Protein AF-A0AAU6USK8-F1 (afdb_monomer_lite)

Foldseek 3Di:
DDPVVQPPPPPDPVVLCVRPLNVLLVVLLVCLVVVVDALVVSVVVSVVVVVVQVVCVVVVVDVDDSWDKDWDFAQDDDPDDDDDPPPCPPDPPRPTDTDTDIPSRDDPVSHDPPPPPDPPDPDDPVRVVVVCVDPQVVPVLSVVLVVCCVPVVDDPVCSVPPDPVVDDDPPPDDD

Sequence (175 aa):
MAWQEVIAVASSEKAKYWLPVYRFRKYLIERVQAKEIGRNSANLYMNHIRQFYERALKQRRIDKIPFEYKTKIIKKKRKDGDIDFLFAGHFTQERGITVTTTDLLIPKKYKQKTFNQNELAPYSREELELLYGSQELMKTASRLWVELAHQCGLRTDEVATFPASAV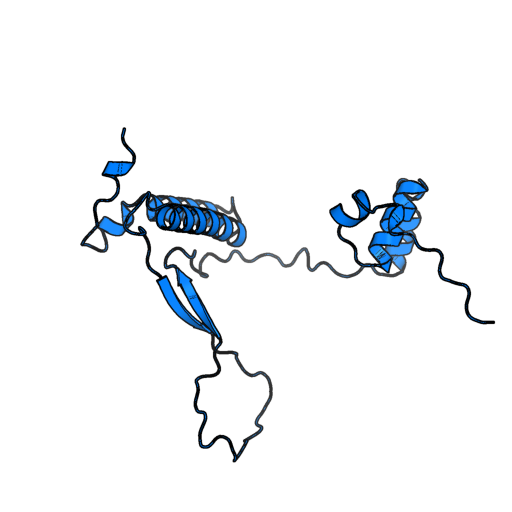KKPHAYLR

InterPro domains:
  IPR025269 Phage integrase SAM-like domain [PF13102] (23-73)

pLDDT: mean 74.66, std 16.52, range [37.06, 92.0]

Structure (mmCIF, N/CA/C/O backbone):
data_AF-A0AAU6USK8-F1
#
_entry.id   AF-A0AAU6USK8-F1
#
loop_
_atom_site.group_PDB
_atom_site.id
_atom_site.type_symbol
_atom_site.label_atom_id
_atom_site.label_alt_id
_atom_site.label_comp_id
_atom_site.label_asym_id
_atom_site.label_entity_id
_atom_site.label_seq_id
_atom_site.pdbx_PDB_ins_code
_atom_site.Cartn_x
_atom_site.Cartn_y
_atom_site.Cartn_z
_atom_site.occupancy
_atom_site.B_iso_or_equiv
_atom_site.auth_seq_id
_atom_site.auth_comp_id
_atom_site.auth_asym_id
_atom_site.auth_atom_id
_atom_site.pdbx_PDB_model_num
ATOM 1 N N . MET A 1 1 ? -2.601 -7.292 -33.395 1.00 37.06 1 MET A N 1
ATOM 2 C CA . MET A 1 1 ? -1.387 -6.784 -32.718 1.00 37.06 1 MET A CA 1
ATOM 3 C C . MET A 1 1 ? -1.012 -7.762 -31.613 1.00 37.06 1 MET A C 1
ATOM 5 O O . MET A 1 1 ? -1.619 -7.734 -30.548 1.00 37.06 1 MET A O 1
ATOM 9 N N . ALA A 1 2 ? -0.116 -8.705 -31.911 1.00 38.09 2 ALA A N 1
ATOM 10 C CA . ALA A 1 2 ? 0.288 -9.762 -30.989 1.00 38.09 2 ALA A CA 1
ATOM 11 C C . ALA A 1 2 ? 1.264 -9.195 -29.946 1.00 38.09 2 ALA A C 1
ATOM 13 O O . ALA A 1 2 ? 2.329 -8.689 -30.279 1.00 38.09 2 ALA A O 1
ATOM 14 N N . TRP A 1 3 ? 0.912 -9.276 -28.663 1.00 44.12 3 TRP A N 1
ATOM 15 C CA . TRP A 1 3 ? 1.743 -8.796 -27.548 1.00 44.12 3 TRP A CA 1
ATOM 16 C C . TRP A 1 3 ? 3.094 -9.531 -27.427 1.00 44.12 3 TRP A C 1
ATOM 18 O O . TRP A 1 3 ? 3.978 -9.070 -26.707 1.00 44.12 3 TRP A O 1
ATOM 28 N N . GLN A 1 4 ? 3.260 -10.651 -28.138 1.00 43.88 4 GLN A N 1
ATOM 29 C CA . GLN A 1 4 ? 4.478 -11.463 -28.185 1.00 43.88 4 GLN A CA 1
ATOM 30 C C . GLN A 1 4 ? 5.654 -10.761 -28.887 1.00 43.88 4 GLN A C 1
ATOM 32 O O . GLN A 1 4 ? 6.801 -11.029 -28.545 1.00 43.88 4 GLN A O 1
ATOM 37 N N . GLU A 1 5 ? 5.402 -9.809 -29.791 1.00 38.78 5 GLU A N 1
ATOM 38 C CA . GLU A 1 5 ? 6.466 -9.131 -30.555 1.00 38.78 5 GLU A CA 1
ATOM 39 C C . GLU A 1 5 ? 7.192 -8.019 -29.772 1.00 38.78 5 GLU A C 1
ATOM 41 O O . GLU A 1 5 ? 8.201 -7.486 -30.226 1.00 38.78 5 GLU A O 1
ATOM 46 N N . VAL A 1 6 ? 6.727 -7.660 -28.569 1.00 43.69 6 VAL A N 1
ATOM 47 C CA . VAL A 1 6 ? 7.273 -6.512 -27.812 1.00 43.69 6 VAL A CA 1
ATOM 48 C C . VAL A 1 6 ? 8.483 -6.886 -26.939 1.00 43.69 6 VAL A C 1
ATOM 50 O O . VAL A 1 6 ? 9.089 -6.020 -26.308 1.00 43.69 6 VAL A O 1
ATOM 53 N N . ILE A 1 7 ? 8.908 -8.153 -26.926 1.00 43.72 7 ILE A N 1
ATOM 54 C CA . ILE A 1 7 ? 10.123 -8.581 -26.212 1.00 43.72 7 ILE A CA 1
ATOM 55 C C . ILE A 1 7 ? 11.331 -8.525 -27.158 1.00 43.72 7 ILE A C 1
ATOM 57 O O . ILE A 1 7 ? 12.080 -9.485 -27.314 1.00 43.72 7 ILE A O 1
ATOM 61 N N . ALA A 1 8 ? 11.557 -7.371 -27.787 1.00 41.91 8 ALA A N 1
ATOM 62 C CA . ALA A 1 8 ? 12.879 -7.074 -28.318 1.00 41.91 8 ALA A CA 1
ATOM 63 C C . ALA A 1 8 ? 13.809 -6.863 -27.116 1.00 41.91 8 ALA A C 1
ATOM 65 O O . ALA A 1 8 ? 13.680 -5.888 -26.368 1.00 41.91 8 ALA A O 1
ATOM 66 N N . VAL A 1 9 ? 14.721 -7.811 -26.892 1.00 49.59 9 VAL A N 1
ATOM 67 C CA . VAL A 1 9 ? 15.799 -7.685 -25.909 1.00 49.59 9 VAL A CA 1
ATOM 68 C C . VAL A 1 9 ? 16.663 -6.499 -26.331 1.00 49.59 9 VAL A C 1
ATOM 70 O O . VAL A 1 9 ? 17.537 -6.601 -27.185 1.00 49.59 9 VAL A O 1
ATOM 73 N N . ALA A 1 10 ? 16.371 -5.342 -25.754 1.00 45.75 10 ALA A N 1
ATOM 74 C CA . ALA A 1 10 ? 17.131 -4.123 -25.933 1.00 45.75 10 ALA A CA 1
ATOM 75 C C . ALA A 1 10 ? 18.580 -4.341 -25.464 1.00 45.75 10 ALA A C 1
ATOM 77 O O . ALA A 1 10 ? 18.837 -4.347 -24.262 1.00 45.75 10 ALA A O 1
ATOM 78 N N . SER A 1 11 ? 19.531 -4.509 -26.392 1.00 52.06 11 SER A N 1
ATOM 79 C CA . SER A 1 11 ? 20.959 -4.660 -26.051 1.00 52.06 11 SER A CA 1
ATOM 80 C C . SER A 1 11 ? 21.617 -3.347 -25.596 1.00 52.06 11 SER A C 1
ATOM 82 O O . SER A 1 11 ? 22.728 -3.360 -25.076 1.00 52.06 11 SER A O 1
ATOM 84 N N . SER A 1 12 ? 20.925 -2.208 -25.743 1.00 61.81 12 SER A N 1
ATOM 85 C CA . SER A 1 12 ? 21.402 -0.871 -25.376 1.00 61.81 12 SER A CA 1
ATOM 86 C C . SER A 1 12 ? 20.519 -0.225 -24.303 1.00 61.81 12 SER A C 1
ATOM 88 O O . SER A 1 12 ? 19.290 -0.319 -24.347 1.00 61.81 12 SER A O 1
ATOM 90 N N . GLU A 1 13 ? 21.131 0.517 -23.376 1.00 62.28 13 GLU A N 1
ATOM 91 C CA . GLU A 1 13 ? 20.445 1.246 -22.299 1.00 62.28 13 GLU A CA 1
ATOM 92 C C . GLU A 1 13 ? 19.391 2.235 -22.832 1.00 62.28 13 GLU A C 1
ATOM 94 O O . GLU A 1 13 ? 18.361 2.454 -22.198 1.00 62.28 13 GLU A O 1
ATOM 99 N N . LYS A 1 14 ? 19.576 2.755 -24.056 1.00 64.19 14 LYS A N 1
ATOM 100 C CA . LYS A 1 14 ? 18.580 3.584 -24.759 1.00 64.19 14 LYS A CA 1
ATOM 101 C C . LYS A 1 14 ? 17.361 2.782 -25.221 1.00 64.19 14 LYS A C 1
ATOM 103 O O . LYS A 1 14 ? 16.241 3.280 -25.142 1.00 64.19 14 LYS A O 1
ATOM 108 N N . ALA A 1 15 ? 17.557 1.542 -25.664 1.00 67.62 15 ALA A N 1
ATOM 109 C CA . ALA A 1 15 ? 16.480 0.665 -26.116 1.00 67.62 15 ALA A CA 1
ATOM 110 C C . ALA A 1 15 ? 15.620 0.160 -24.936 1.00 67.62 15 ALA A C 1
ATOM 112 O O . ALA A 1 15 ? 14.417 -0.043 -25.088 1.00 67.62 15 ALA A O 1
ATOM 113 N N . LYS A 1 16 ? 16.185 0.086 -23.722 1.00 70.50 16 LYS A N 1
ATOM 114 C CA . LYS A 1 16 ? 15.453 -0.241 -22.484 1.00 70.50 16 LYS A CA 1
ATOM 115 C C . LYS A 1 16 ? 14.286 0.721 -22.217 1.00 70.50 16 LYS A C 1
ATOM 117 O O . LYS A 1 16 ? 13.225 0.294 -21.772 1.00 70.50 16 LYS A O 1
ATOM 122 N N . TYR A 1 17 ? 14.433 2.002 -22.567 1.00 70.00 17 TYR A N 1
ATOM 123 C CA . TYR A 1 17 ? 13.375 3.012 -22.418 1.00 70.00 17 TYR A CA 1
ATOM 124 C C . TYR A 1 17 ? 12.185 2.827 -23.372 1.00 70.00 17 TYR A C 1
ATOM 126 O O . TYR A 1 17 ? 11.129 3.419 -23.144 1.00 70.00 17 TYR A O 1
ATOM 134 N N . TRP A 1 18 ? 12.323 2.003 -24.415 1.00 76.62 18 TRP A N 1
ATOM 135 C CA . TRP A 1 18 ? 11.229 1.700 -25.341 1.00 76.62 18 TRP A CA 1
ATOM 136 C C . TRP A 1 18 ? 10.288 0.619 -24.816 1.00 76.62 18 TRP A C 1
ATOM 138 O O . TRP A 1 18 ? 9.137 0.565 -25.249 1.00 76.62 18 TRP A O 1
ATOM 148 N N . LEU A 1 19 ? 10.733 -0.187 -23.850 1.00 82.25 19 LEU A N 1
ATOM 149 C CA . LEU A 1 19 ? 9.910 -1.230 -23.254 1.00 82.25 19 LEU A CA 1
ATOM 150 C C . LEU A 1 19 ? 8.698 -0.615 -22.523 1.00 82.25 19 LEU A C 1
ATOM 152 O O . LEU A 1 19 ? 8.846 0.391 -21.811 1.00 82.25 19 LEU A O 1
ATOM 156 N N . PRO A 1 20 ? 7.507 -1.240 -22.614 1.00 85.25 20 PRO A N 1
ATOM 157 C CA . PRO A 1 20 ? 6.274 -0.712 -22.024 1.00 85.25 20 PRO A CA 1
ATOM 158 C C . PRO A 1 20 ? 6.392 -0.377 -20.534 1.00 85.25 20 PRO A C 1
ATOM 160 O O . PRO A 1 20 ? 5.844 0.619 -20.066 1.00 85.25 20 PRO A O 1
ATOM 163 N N . VAL A 1 21 ? 7.169 -1.171 -19.793 1.00 86.56 21 VAL A N 1
ATOM 164 C CA . VAL A 1 21 ? 7.371 -1.001 -18.349 1.00 86.56 21 VAL A CA 1
ATOM 165 C C . VAL A 1 21 ? 8.062 0.329 -18.015 1.00 86.56 21 VAL A C 1
ATOM 167 O O . VAL A 1 21 ? 7.651 1.022 -17.083 1.00 86.56 21 VAL A O 1
ATOM 170 N N . TYR A 1 22 ? 9.073 0.735 -18.790 1.00 86.19 22 TYR A N 1
ATOM 171 C CA . TYR A 1 22 ? 9.789 1.998 -18.557 1.00 86.19 22 TYR A CA 1
ATOM 172 C C . TYR A 1 22 ? 9.018 3.203 -19.084 1.0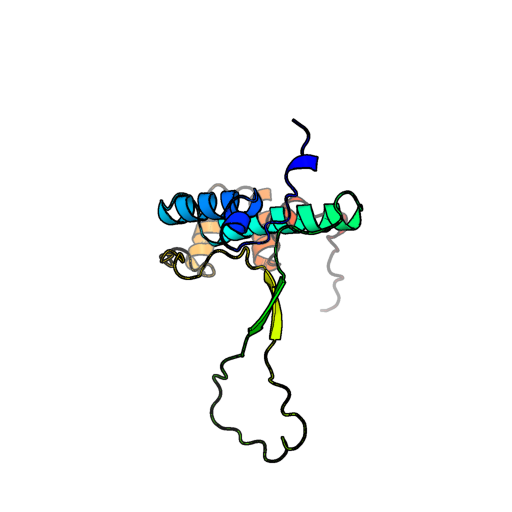0 86.19 22 TYR A C 1
ATOM 174 O O . TYR A 1 22 ? 9.080 4.271 -18.472 1.00 86.19 22 TYR A O 1
ATOM 182 N N . ARG A 1 23 ? 8.238 3.031 -20.158 1.00 88.44 23 ARG A N 1
ATOM 183 C CA . ARG A 1 23 ? 7.303 4.060 -20.636 1.00 88.44 23 ARG A CA 1
ATOM 184 C C . ARG A 1 23 ? 6.245 4.377 -19.588 1.00 88.44 23 ARG A C 1
ATOM 186 O O . ARG A 1 23 ? 6.052 5.540 -19.249 1.00 88.44 23 ARG A O 1
ATOM 193 N N . PHE A 1 24 ? 5.631 3.346 -19.013 1.00 88.31 24 PHE A N 1
ATOM 194 C CA . PHE A 1 24 ? 4.654 3.528 -17.946 1.00 88.31 24 PHE A CA 1
ATOM 195 C C . PHE A 1 24 ? 5.284 4.160 -16.699 1.00 88.31 24 PHE A C 1
ATOM 197 O O . PHE A 1 24 ? 4.717 5.078 -16.112 1.00 88.31 24 PHE A O 1
ATOM 204 N N . ARG A 1 25 ? 6.509 3.758 -16.339 1.00 88.44 25 ARG A N 1
ATOM 205 C CA . ARG A 1 25 ? 7.267 4.417 -15.268 1.00 88.44 25 ARG A CA 1
ATOM 206 C C . ARG A 1 25 ? 7.489 5.908 -15.544 1.00 88.44 25 ARG A C 1
ATOM 208 O O . ARG A 1 25 ? 7.351 6.706 -14.621 1.00 88.44 25 ARG A O 1
ATOM 215 N N . LYS A 1 26 ? 7.842 6.291 -16.777 1.00 89.12 26 LYS A N 1
ATOM 216 C CA . LYS A 1 26 ? 8.015 7.699 -17.173 1.00 89.12 26 LYS A CA 1
ATOM 217 C C . LYS A 1 26 ? 6.702 8.473 -17.024 1.00 89.12 26 LYS A C 1
ATOM 219 O O . LYS A 1 26 ? 6.697 9.503 -16.361 1.00 89.12 26 LYS A O 1
ATOM 224 N N . TYR A 1 27 ? 5.604 7.916 -17.530 1.00 90.12 27 TYR A N 1
ATOM 225 C CA . TYR A 1 27 ? 4.262 8.482 -17.382 1.00 90.12 27 TYR A CA 1
ATOM 226 C C . TYR A 1 27 ? 3.878 8.699 -15.908 1.00 90.12 27 TYR A C 1
ATOM 228 O O . TYR A 1 27 ? 3.405 9.767 -15.527 1.00 90.12 27 TYR A O 1
ATOM 236 N N . LEU A 1 28 ? 4.155 7.728 -15.031 1.00 88.81 28 LEU A N 1
ATOM 237 C CA . LEU A 1 28 ? 3.920 7.898 -13.596 1.00 88.81 28 LEU A CA 1
ATOM 238 C C . LEU A 1 28 ? 4.799 8.988 -12.973 1.00 88.81 28 LEU A C 1
ATOM 240 O O . LEU A 1 28 ? 4.338 9.702 -12.089 1.00 88.81 28 LEU A O 1
ATOM 244 N N . ILE A 1 29 ? 6.055 9.127 -13.406 1.00 87.25 29 ILE A N 1
ATOM 245 C CA . ILE A 1 29 ? 6.939 10.198 -12.926 1.00 87.25 29 ILE A CA 1
ATOM 246 C C . ILE A 1 29 ? 6.380 11.568 -13.319 1.00 87.25 29 ILE A C 1
ATOM 248 O O . ILE A 1 29 ? 6.324 12.447 -12.461 1.00 87.25 29 ILE A O 1
ATOM 252 N N . GLU A 1 30 ? 5.932 11.731 -14.564 1.00 90.00 30 GLU A N 1
ATOM 253 C CA . GLU A 1 30 ? 5.317 12.970 -15.057 1.00 90.00 30 GLU A CA 1
ATOM 254 C C . GLU A 1 30 ? 4.078 13.337 -14.222 1.00 90.00 30 GLU A C 1
ATOM 256 O O . GLU A 1 30 ? 3.965 14.466 -13.749 1.00 90.00 30 GLU A O 1
ATOM 261 N N . ARG A 1 31 ? 3.218 12.363 -13.898 1.00 87.88 31 ARG A N 1
ATOM 262 C CA . ARG A 1 31 ? 2.043 12.586 -13.033 1.00 87.88 31 ARG A CA 1
ATOM 263 C C . ARG A 1 31 ? 2.386 12.905 -11.578 1.00 87.88 31 ARG A C 1
ATOM 265 O O . ARG A 1 31 ? 1.709 13.711 -10.941 1.00 87.88 31 ARG A O 1
ATOM 272 N N . VAL A 1 32 ? 3.445 12.299 -11.032 1.00 87.19 32 VAL A N 1
ATOM 273 C CA . VAL A 1 32 ? 3.951 12.649 -9.690 1.00 87.19 32 VAL A CA 1
ATOM 274 C C . VAL A 1 32 ? 4.509 14.077 -9.687 1.00 87.19 32 VAL A C 1
ATOM 276 O O . VAL A 1 32 ? 4.317 14.805 -8.710 1.00 87.19 32 VAL A O 1
ATOM 279 N N . GLN A 1 33 ? 5.185 14.497 -10.762 1.00 85.69 33 GLN A N 1
ATOM 280 C CA . GLN A 1 33 ? 5.678 15.869 -10.921 1.00 85.69 33 GLN A CA 1
ATOM 281 C C . GLN A 1 33 ? 4.527 16.874 -11.053 1.00 85.69 33 GLN A C 1
ATOM 283 O O . GLN A 1 33 ? 4.568 17.913 -10.398 1.00 85.69 33 GLN A O 1
ATOM 288 N N . ALA A 1 34 ? 3.483 16.524 -11.807 1.00 86.75 34 ALA A N 1
ATOM 289 C CA . ALA A 1 34 ? 2.252 17.301 -11.950 1.00 86.75 34 ALA A CA 1
ATOM 290 C C . ALA A 1 34 ? 1.384 17.341 -10.673 1.00 86.75 34 ALA A C 1
ATOM 292 O O . ALA A 1 34 ? 0.371 18.028 -10.640 1.00 86.75 34 ALA A O 1
ATOM 293 N N . LYS A 1 35 ? 1.786 16.633 -9.605 1.00 83.44 35 LYS A N 1
ATOM 294 C CA . LYS A 1 35 ? 1.065 16.514 -8.323 1.00 83.44 35 LYS A CA 1
ATOM 295 C C . LYS A 1 35 ? -0.326 15.875 -8.413 1.00 83.44 35 LYS A C 1
ATOM 297 O O . LYS A 1 35 ? -1.088 15.956 -7.458 1.00 83.44 35 LYS A O 1
ATOM 302 N N . GLU A 1 36 ? -0.625 15.163 -9.494 1.00 85.94 36 GLU A N 1
ATOM 303 C CA . GLU A 1 36 ? -1.880 14.414 -9.629 1.00 85.94 36 GLU A CA 1
ATOM 304 C C . GLU A 1 36 ? -1.903 13.156 -8.757 1.00 85.94 36 GLU A C 1
ATOM 306 O O . GLU A 1 36 ? -2.956 12.719 -8.301 1.00 85.94 36 GLU A O 1
ATOM 311 N N . ILE A 1 37 ? -0.735 12.535 -8.556 1.00 86.06 37 ILE A N 1
ATOM 312 C CA . ILE A 1 37 ? -0.602 11.291 -7.796 1.00 86.06 37 ILE A CA 1
ATOM 313 C C . ILE A 1 37 ? 0.531 11.377 -6.776 1.00 86.06 37 ILE A C 1
ATOM 315 O O . ILE A 1 37 ? 1.587 11.974 -7.009 1.00 86.06 37 ILE A O 1
ATOM 319 N N . GLY A 1 38 ? 0.329 10.711 -5.640 1.00 83.38 38 GLY A N 1
ATOM 320 C CA . GLY A 1 38 ? 1.365 10.527 -4.634 1.00 83.38 38 GLY A CA 1
ATOM 321 C C . GLY A 1 38 ? 2.422 9.516 -5.086 1.00 83.38 38 GLY A C 1
ATOM 322 O O . GLY A 1 38 ? 2.135 8.523 -5.760 1.00 83.38 38 GLY A O 1
ATOM 323 N N . ARG A 1 39 ? 3.669 9.711 -4.643 1.00 83.31 39 ARG A N 1
ATOM 324 C CA . ARG A 1 39 ? 4.777 8.784 -4.937 1.00 83.31 39 ARG A CA 1
ATOM 325 C C . ARG A 1 39 ? 4.495 7.349 -4.466 1.00 83.31 39 ARG A C 1
ATOM 327 O O . ARG A 1 39 ? 4.941 6.402 -5.110 1.00 83.31 39 ARG A O 1
ATOM 334 N N . ASN A 1 40 ? 3.798 7.176 -3.343 1.00 82.94 40 ASN A N 1
ATOM 335 C CA . ASN A 1 40 ? 3.471 5.849 -2.812 1.00 82.94 40 ASN A CA 1
ATOM 336 C C . ASN A 1 40 ? 2.489 5.115 -3.732 1.00 82.94 40 ASN A C 1
ATOM 338 O O . ASN A 1 40 ? 2.760 3.976 -4.101 1.00 82.94 40 ASN A O 1
ATOM 342 N N . SER A 1 41 ? 1.435 5.796 -4.187 1.00 86.81 41 SER A N 1
ATOM 343 C CA . SER A 1 41 ? 0.468 5.265 -5.156 1.00 86.81 41 SER A CA 1
ATOM 344 C C . SER A 1 41 ? 1.141 4.897 -6.478 1.00 86.81 41 SER A C 1
ATOM 346 O O . SER A 1 41 ? 0.924 3.818 -7.019 1.00 86.81 41 SER A O 1
ATOM 348 N N . ALA A 1 42 ? 2.053 5.741 -6.960 1.00 87.38 42 ALA A N 1
ATOM 349 C CA . ALA A 1 42 ? 2.809 5.454 -8.171 1.00 87.38 42 ALA A CA 1
ATOM 350 C C . ALA A 1 42 ? 3.730 4.218 -8.015 1.00 87.38 42 ALA A C 1
ATOM 352 O O . ALA A 1 42 ? 3.811 3.382 -8.915 1.00 87.38 42 ALA A O 1
ATOM 353 N N . ASN A 1 43 ? 4.377 4.035 -6.855 1.00 87.25 43 ASN A N 1
ATOM 354 C CA . ASN A 1 43 ? 5.129 2.803 -6.574 1.00 87.25 43 ASN A CA 1
ATOM 355 C C . ASN A 1 43 ? 4.214 1.575 -6.430 1.00 87.25 43 ASN A C 1
ATOM 357 O O . ASN A 1 43 ? 4.623 0.482 -6.816 1.00 87.25 43 ASN A O 1
ATOM 361 N N . LEU A 1 44 ? 2.992 1.735 -5.911 1.00 88.88 44 LEU A N 1
ATOM 362 C CA . LEU A 1 44 ? 2.000 0.660 -5.845 1.00 88.88 44 LEU A CA 1
ATOM 363 C C . LEU A 1 44 ? 1.628 0.169 -7.251 1.00 88.88 44 LEU A C 1
ATOM 365 O O . LEU A 1 44 ? 1.672 -1.032 -7.508 1.00 88.88 44 LEU A O 1
ATOM 369 N N . TYR A 1 45 ? 1.378 1.082 -8.193 1.00 90.00 45 TYR A N 1
ATOM 370 C CA . TYR A 1 45 ? 1.126 0.718 -9.591 1.00 90.00 45 TYR A CA 1
ATOM 371 C C . TYR A 1 45 ? 2.313 -0.009 -10.232 1.00 90.00 45 TYR A C 1
ATOM 373 O O . TYR A 1 45 ? 2.129 -1.036 -10.887 1.00 90.00 45 TYR A O 1
ATOM 381 N N . MET A 1 46 ? 3.545 0.451 -9.985 1.00 89.06 46 MET A N 1
ATOM 382 C CA . MET A 1 46 ? 4.739 -0.269 -10.448 1.00 89.06 46 MET A CA 1
ATOM 383 C C . MET A 1 46 ? 4.867 -1.660 -9.811 1.00 89.06 46 MET A C 1
ATOM 385 O O . MET A 1 46 ? 5.310 -2.598 -10.475 1.00 89.06 46 MET A O 1
ATOM 389 N N . ASN A 1 47 ? 4.449 -1.825 -8.553 1.00 88.88 47 ASN A N 1
ATOM 390 C CA . ASN A 1 47 ? 4.423 -3.127 -7.890 1.00 88.88 47 ASN A CA 1
ATOM 391 C C . ASN A 1 47 ? 3.400 -4.080 -8.516 1.00 88.88 47 ASN A C 1
ATOM 393 O O . ASN A 1 47 ? 3.717 -5.257 -8.664 1.00 88.88 47 ASN A O 1
ATOM 397 N N . HIS A 1 48 ? 2.224 -3.598 -8.926 1.00 89.19 48 HIS A N 1
ATOM 398 C CA . HIS A 1 48 ? 1.247 -4.430 -9.637 1.00 89.19 48 HIS A CA 1
ATOM 399 C C . HIS A 1 48 ? 1.812 -4.941 -10.965 1.00 89.19 48 HIS A C 1
ATOM 401 O O . HIS A 1 48 ? 1.692 -6.124 -11.274 1.00 89.19 48 HIS A O 1
ATOM 407 N N . ILE A 1 49 ? 2.509 -4.082 -11.716 1.00 89.44 49 ILE A N 1
ATOM 408 C CA . ILE A 1 49 ? 3.179 -4.486 -12.959 1.00 89.44 49 ILE A CA 1
ATOM 409 C C . ILE A 1 49 ? 4.264 -5.523 -12.676 1.00 89.44 49 ILE A C 1
ATOM 411 O O . ILE A 1 49 ? 4.333 -6.545 -13.356 1.00 89.44 49 ILE A O 1
ATOM 415 N N . ARG A 1 50 ? 5.086 -5.303 -11.645 1.00 87.75 50 ARG A N 1
ATOM 416 C CA . ARG A 1 50 ? 6.097 -6.277 -11.218 1.00 87.75 50 ARG A CA 1
ATOM 417 C C . ARG A 1 50 ? 5.461 -7.639 -10.918 1.00 87.75 50 ARG A C 1
ATOM 419 O O . ARG A 1 50 ? 5.897 -8.640 -11.478 1.00 87.75 50 ARG A O 1
ATOM 426 N N . GLN A 1 51 ? 4.410 -7.669 -10.096 1.00 89.12 51 GLN A N 1
ATOM 427 C CA . GLN A 1 51 ? 3.684 -8.895 -9.744 1.00 89.12 51 GLN A CA 1
ATOM 428 C C . GLN A 1 51 ? 3.063 -9.579 -10.968 1.00 89.12 51 GLN A C 1
ATOM 430 O O . GLN A 1 51 ? 3.083 -10.805 -11.062 1.00 89.12 51 GLN A O 1
ATOM 435 N N . PHE A 1 52 ? 2.542 -8.804 -11.922 1.00 89.62 52 PHE A N 1
ATOM 436 C CA . PHE A 1 52 ? 1.991 -9.328 -13.168 1.00 89.62 52 PHE A CA 1
ATOM 437 C C . PHE A 1 52 ? 3.046 -10.090 -13.982 1.00 89.62 52 PHE A C 1
ATOM 439 O O . PHE A 1 52 ? 2.819 -11.247 -14.336 1.00 89.62 52 PHE A O 1
ATOM 446 N N . TYR A 1 53 ? 4.218 -9.490 -14.220 1.00 88.00 53 TYR A N 1
ATOM 447 C CA . TYR A 1 53 ? 5.305 -10.153 -14.952 1.00 88.00 53 TYR A CA 1
ATOM 448 C C . TYR A 1 53 ? 5.889 -11.340 -14.178 1.00 88.00 53 TYR A C 1
ATOM 450 O O . TYR A 1 53 ? 6.177 -12.375 -14.773 1.00 88.00 53 TYR A O 1
ATOM 458 N N . GLU A 1 54 ? 6.001 -11.243 -12.853 1.00 88.12 54 GLU A N 1
ATOM 459 C CA . GLU A 1 54 ? 6.417 -12.373 -12.012 1.00 88.12 54 GLU A CA 1
ATOM 460 C C . GLU A 1 54 ? 5.444 -13.553 -12.127 1.00 88.12 54 GLU A C 1
ATOM 462 O O . GLU A 1 54 ? 5.863 -14.706 -12.247 1.00 88.12 54 GLU A O 1
ATOM 467 N N . ARG A 1 55 ? 4.136 -13.280 -12.137 1.00 88.62 55 ARG A N 1
ATOM 468 C CA . ARG A 1 55 ? 3.112 -14.309 -12.333 1.00 88.62 55 ARG A CA 1
ATOM 469 C C . ARG A 1 55 ? 3.160 -14.893 -13.745 1.00 88.62 55 ARG A C 1
ATOM 471 O O . ARG A 1 55 ? 3.042 -16.107 -13.888 1.00 88.62 55 ARG A O 1
ATOM 478 N N . ALA A 1 56 ? 3.364 -14.063 -14.767 1.00 87.06 56 ALA A N 1
ATOM 479 C CA . ALA A 1 56 ? 3.479 -14.508 -16.154 1.00 87.06 56 ALA A CA 1
ATOM 480 C C . ALA A 1 56 ? 4.697 -15.423 -16.375 1.00 87.06 56 ALA A C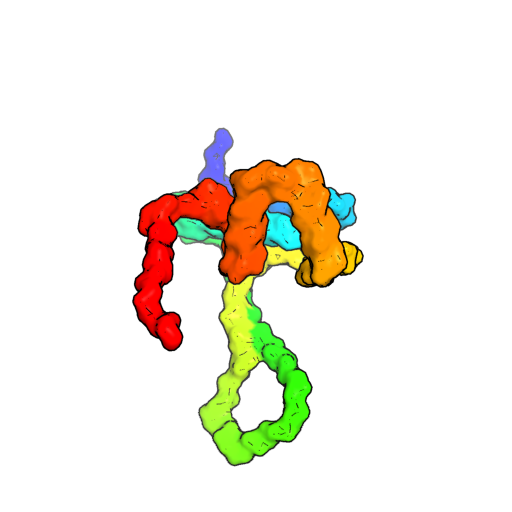 1
ATOM 482 O O . ALA A 1 56 ? 4.571 -16.436 -17.065 1.00 87.06 56 ALA A O 1
ATOM 483 N N . LEU A 1 57 ? 5.837 -15.120 -15.737 1.00 86.19 57 LEU A N 1
ATOM 484 C CA . LEU A 1 57 ? 7.029 -15.974 -15.761 1.00 86.19 57 LEU A CA 1
ATOM 485 C C . LEU A 1 57 ? 6.758 -17.324 -15.084 1.00 86.19 57 LEU A C 1
ATOM 487 O O . LEU A 1 57 ? 7.066 -18.371 -15.646 1.00 86.19 57 LEU A O 1
ATOM 491 N N . LYS A 1 58 ? 6.122 -17.324 -13.902 1.00 88.88 58 LYS A N 1
ATOM 492 C CA . LYS A 1 58 ? 5.745 -18.570 -13.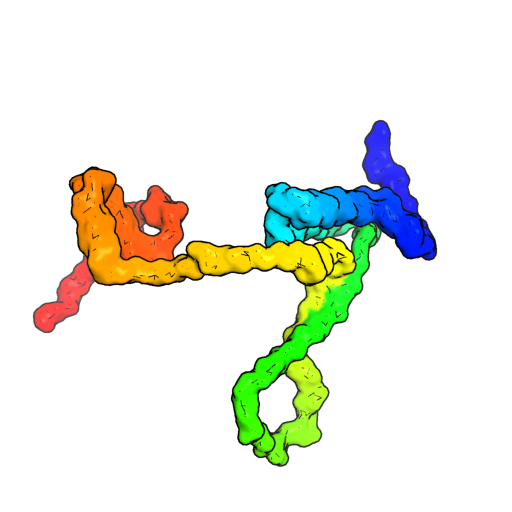204 1.00 88.88 58 LYS A CA 1
ATOM 493 C C . LYS A 1 58 ? 4.815 -19.451 -14.041 1.00 88.88 58 LYS A C 1
ATOM 495 O O . LYS A 1 58 ? 4.907 -20.671 -13.978 1.00 88.88 58 LYS A O 1
ATOM 500 N N . GLN A 1 59 ? 3.942 -18.834 -14.833 1.00 90.44 59 GLN A N 1
ATOM 501 C CA . GLN A 1 59 ? 3.042 -19.518 -15.762 1.00 90.44 59 GLN A CA 1
ATOM 502 C C . GLN A 1 59 ? 3.712 -19.910 -17.091 1.00 90.44 59 GLN A C 1
ATOM 504 O O . GLN A 1 59 ? 3.019 -20.409 -17.973 1.00 90.44 59 GLN A O 1
ATOM 509 N N . ARG A 1 60 ? 5.024 -19.669 -17.252 1.00 84.38 60 ARG A N 1
ATOM 510 C CA . ARG A 1 60 ? 5.801 -19.909 -18.482 1.00 84.38 60 ARG A CA 1
ATOM 511 C C . ARG A 1 60 ? 5.189 -19.271 -19.737 1.00 84.38 60 ARG A C 1
ATOM 513 O O . ARG A 1 60 ? 5.337 -19.783 -20.838 1.00 84.38 60 ARG A O 1
ATOM 520 N N . ARG A 1 61 ? 4.481 -18.147 -19.574 1.00 81.75 61 ARG A N 1
ATOM 521 C CA . ARG A 1 61 ? 3.940 -17.358 -20.701 1.00 81.75 61 ARG A CA 1
ATOM 522 C C . ARG A 1 61 ? 4.980 -16.426 -21.313 1.00 81.75 61 ARG A C 1
ATOM 524 O O . ARG A 1 61 ? 4.783 -15.927 -22.415 1.00 81.75 61 ARG A O 1
ATOM 531 N N . ILE A 1 62 ? 6.035 -16.151 -20.556 1.00 83.56 62 ILE A N 1
ATOM 532 C CA . ILE A 1 62 ? 7.191 -15.352 -20.944 1.00 83.56 62 ILE A CA 1
ATOM 533 C C . ILE A 1 62 ? 8.440 -16.078 -20.450 1.00 83.56 62 ILE A C 1
ATOM 535 O O . ILE A 1 62 ? 8.410 -16.656 -19.363 1.00 83.56 62 ILE A O 1
ATOM 539 N N . ASP A 1 63 ? 9.532 -15.995 -21.204 1.00 79.69 63 ASP A N 1
ATOM 540 C CA . ASP A 1 63 ? 10.800 -16.640 -20.834 1.00 79.69 63 ASP A CA 1
ATOM 541 C C . ASP A 1 63 ? 11.714 -15.718 -20.019 1.00 79.69 63 ASP A C 1
ATOM 543 O O . ASP A 1 63 ? 12.578 -16.171 -19.269 1.00 79.69 63 ASP A O 1
ATOM 547 N N . LYS A 1 64 ? 11.522 -14.398 -20.141 1.00 81.62 64 LYS A N 1
ATOM 548 C CA . LYS A 1 64 ? 12.368 -13.392 -19.493 1.00 81.62 64 LYS A CA 1
ATOM 549 C C . LYS A 1 64 ? 11.565 -12.188 -19.018 1.00 81.62 64 LYS A C 1
ATOM 551 O O . LYS A 1 64 ? 10.649 -11.715 -19.686 1.00 81.62 64 LYS A O 1
ATOM 556 N N . ILE A 1 65 ? 11.952 -11.663 -17.858 1.00 82.69 65 ILE A N 1
ATOM 557 C CA . ILE A 1 65 ? 11.371 -10.455 -17.270 1.00 82.69 65 ILE A CA 1
ATOM 558 C C . ILE A 1 65 ? 12.006 -9.203 -17.914 1.00 82.69 65 ILE A C 1
ATOM 560 O O . ILE A 1 65 ? 13.227 -9.158 -18.078 1.00 82.69 65 ILE A O 1
ATOM 564 N N . PRO A 1 66 ? 11.221 -8.156 -18.238 1.00 80.44 66 PRO A N 1
ATOM 565 C CA . PRO A 1 66 ? 11.716 -6.937 -18.894 1.00 80.44 66 PRO A CA 1
ATOM 566 C C . PRO A 1 66 ? 12.384 -5.920 -17.941 1.00 80.44 66 PRO A C 1
ATOM 568 O O . PRO A 1 66 ? 12.568 -4.759 -18.303 1.00 80.44 66 PRO A O 1
ATOM 571 N N . PHE A 1 67 ? 12.715 -6.304 -16.708 1.00 82.81 67 PHE A N 1
ATOM 572 C CA . PHE A 1 67 ? 13.311 -5.430 -15.695 1.00 82.81 67 PHE A CA 1
ATOM 573 C C . PHE A 1 67 ? 14.330 -6.170 -14.832 1.00 82.81 67 PHE A C 1
ATOM 575 O O . PHE A 1 67 ? 14.328 -7.398 -14.763 1.00 82.81 67 PHE A O 1
ATOM 582 N N . GLU A 1 68 ? 15.205 -5.409 -14.177 1.00 80.75 68 GLU A N 1
ATOM 583 C CA . GLU A 1 68 ? 16.332 -5.952 -13.421 1.00 80.75 68 GLU A CA 1
ATOM 584 C C . GLU A 1 68 ? 16.093 -5.878 -11.914 1.00 80.75 68 GLU A C 1
ATOM 586 O O . GLU A 1 68 ? 15.640 -4.863 -11.366 1.00 80.75 68 GLU A O 1
ATOM 591 N N . TYR A 1 69 ? 16.480 -6.951 -11.228 1.00 78.94 69 TYR A N 1
ATOM 592 C CA . TYR A 1 69 ? 16.585 -6.962 -9.778 1.00 78.94 69 TYR A CA 1
ATOM 593 C C . TYR A 1 69 ? 17.932 -6.367 -9.359 1.00 78.94 69 TYR A C 1
ATOM 595 O O . TYR A 1 69 ? 18.993 -6.743 -9.845 1.00 78.94 69 TYR A O 1
ATOM 603 N N . LYS A 1 70 ? 17.873 -5.415 -8.434 1.00 76.44 70 LYS A N 1
ATOM 604 C CA . LYS A 1 70 ? 19.001 -4.748 -7.795 1.00 76.44 70 LYS A CA 1
ATOM 605 C C . LYS A 1 70 ? 18.931 -4.984 -6.295 1.00 76.44 70 LYS A C 1
ATOM 607 O O . LYS A 1 70 ? 18.026 -4.499 -5.609 1.00 76.44 70 LYS A O 1
ATOM 612 N N . THR A 1 71 ? 19.917 -5.694 -5.775 1.00 69.94 71 THR A N 1
ATOM 613 C CA . THR A 1 71 ? 20.080 -5.890 -4.337 1.00 69.94 71 THR A CA 1
ATOM 614 C C . THR A 1 71 ? 20.619 -4.609 -3.710 1.00 69.94 71 THR A C 1
ATOM 616 O O . THR A 1 71 ? 21.632 -4.070 -4.151 1.00 69.94 71 THR A O 1
ATOM 619 N N . LYS A 1 72 ? 19.925 -4.083 -2.700 1.00 68.25 72 LYS A N 1
ATOM 620 C CA . LYS A 1 72 ? 20.362 -2.912 -1.937 1.00 68.25 72 LYS A CA 1
ATOM 621 C C . LYS A 1 72 ? 20.487 -3.282 -0.469 1.00 68.25 72 LYS A C 1
ATOM 623 O O . LYS A 1 72 ? 19.529 -3.747 0.141 1.00 68.25 72 LYS A O 1
ATOM 628 N N . ILE A 1 73 ? 21.658 -3.021 0.100 1.00 66.31 73 ILE A N 1
ATOM 629 C CA . ILE A 1 73 ? 21.907 -3.198 1.530 1.00 66.31 73 ILE A CA 1
ATOM 630 C C . ILE A 1 73 ? 21.426 -1.933 2.242 1.00 66.31 73 ILE A C 1
ATOM 632 O O . ILE A 1 73 ? 21.982 -0.847 2.055 1.00 66.31 73 ILE A O 1
ATOM 636 N N . ILE A 1 74 ? 20.364 -2.048 3.039 1.00 65.56 74 ILE A N 1
ATOM 637 C CA . ILE A 1 74 ? 19.888 -0.945 3.875 1.00 65.56 74 ILE A CA 1
ATOM 638 C C . ILE A 1 74 ? 20.633 -1.019 5.208 1.00 65.56 74 ILE A C 1
ATOM 640 O O . ILE A 1 74 ? 20.338 -1.862 6.055 1.00 65.56 74 ILE A O 1
ATOM 644 N N . LYS A 1 75 ? 21.604 -0.122 5.398 1.00 63.84 75 LYS A N 1
ATOM 645 C CA . LYS A 1 75 ? 22.333 0.017 6.666 1.00 63.84 75 LYS A CA 1
ATOM 646 C C . LYS A 1 75 ? 21.425 0.700 7.700 1.00 63.84 75 LYS A C 1
ATOM 648 O O . LYS A 1 75 ? 20.938 1.808 7.462 1.00 63.84 75 LYS A O 1
ATOM 653 N N . LYS A 1 76 ? 21.183 0.055 8.848 1.00 58.47 76 LYS A N 1
ATOM 654 C CA . LYS A 1 76 ? 20.488 0.676 9.989 1.00 58.47 76 LYS A CA 1
ATOM 655 C C . LYS A 1 76 ? 21.431 1.717 10.598 1.00 58.47 76 LYS A C 1
ATOM 657 O O . LYS A 1 76 ? 22.491 1.354 11.100 1.00 58.47 76 LYS A O 1
ATOM 662 N N . LYS A 1 77 ? 21.071 3.005 10.552 1.00 53.06 77 LYS A N 1
ATOM 663 C CA . LYS A 1 77 ? 21.788 4.022 11.337 1.00 53.06 77 LYS A CA 1
ATOM 664 C C . LYS A 1 77 ? 21.540 3.719 12.816 1.00 53.06 77 LYS A C 1
ATOM 666 O O . LYS A 1 77 ? 20.386 3.731 13.243 1.00 53.06 77 LYS A O 1
ATOM 671 N N . ARG A 1 78 ? 22.593 3.388 13.568 1.00 55.97 78 ARG A N 1
ATOM 672 C CA . ARG A 1 78 ? 22.510 3.285 15.031 1.00 55.97 78 ARG A CA 1
ATOM 673 C C . ARG A 1 78 ? 22.225 4.684 15.587 1.00 55.97 78 ARG A C 1
ATOM 675 O O . ARG A 1 78 ? 22.799 5.654 15.098 1.00 55.97 78 ARG A O 1
ATOM 682 N N . LYS A 1 79 ? 21.292 4.777 16.535 1.00 56.06 79 LYS A N 1
ATOM 683 C CA . LYS A 1 79 ? 21.048 5.984 17.340 1.00 56.06 79 LYS A CA 1
ATOM 684 C C . LYS A 1 79 ? 21.674 5.886 18.734 1.00 56.06 79 LYS A C 1
ATOM 686 O O . LYS A 1 79 ? 21.729 6.901 19.413 1.00 56.06 79 LYS A O 1
ATOM 691 N N . ASP A 1 80 ? 22.160 4.710 19.118 1.00 51.78 80 ASP A N 1
ATOM 692 C CA . ASP A 1 80 ? 22.689 4.480 20.456 1.00 51.78 80 ASP A CA 1
ATOM 693 C C . ASP A 1 80 ? 24.197 4.695 20.449 1.00 51.78 80 ASP A C 1
ATOM 695 O O . ASP A 1 80 ? 24.912 4.138 19.607 1.00 51.78 80 ASP A O 1
ATOM 699 N N . GLY A 1 81 ? 24.626 5.577 21.349 1.00 49.09 81 GLY A N 1
ATOM 700 C CA . GLY A 1 81 ? 26.018 5.896 21.601 1.00 49.09 81 GLY A CA 1
ATOM 701 C C . GLY A 1 81 ? 26.820 4.655 21.972 1.00 49.09 81 GLY A C 1
ATOM 702 O O . GLY A 1 81 ? 26.300 3.707 22.552 1.00 49.09 81 GLY A O 1
ATOM 703 N N . ASP A 1 82 ? 28.072 4.701 21.542 1.00 49.53 82 ASP A N 1
ATOM 704 C CA . ASP A 1 82 ? 29.237 3.948 21.990 1.00 49.53 82 ASP A CA 1
ATOM 705 C C . ASP A 1 82 ? 28.987 2.859 23.050 1.00 49.53 82 ASP A C 1
ATOM 707 O O . ASP A 1 82 ? 29.005 3.095 24.255 1.00 49.53 82 ASP A O 1
ATOM 711 N N . ILE A 1 83 ? 28.767 1.630 22.580 1.00 51.12 83 ILE A N 1
ATOM 712 C CA . ILE A 1 83 ? 29.006 0.436 23.390 1.00 51.12 83 ILE A CA 1
ATOM 713 C C . ILE A 1 83 ? 29.955 -0.428 22.571 1.00 51.12 83 ILE A C 1
ATOM 715 O O . ILE A 1 83 ? 29.538 -1.175 21.674 1.00 51.12 83 ILE A O 1
ATOM 719 N N . ASP A 1 84 ? 31.245 -0.247 22.836 1.00 52.59 84 ASP A N 1
ATOM 720 C CA . ASP A 1 84 ? 32.324 -1.053 22.284 1.00 52.59 84 ASP A CA 1
ATOM 721 C C . ASP A 1 84 ? 32.211 -2.476 22.836 1.00 52.59 84 ASP A C 1
ATOM 723 O O . ASP A 1 84 ? 32.615 -2.797 23.953 1.00 52.59 84 ASP A O 1
ATOM 727 N N . PHE A 1 85 ? 31.629 -3.371 22.039 1.00 51.00 85 PHE A N 1
ATOM 728 C CA . PHE A 1 85 ? 31.711 -4.797 22.314 1.00 51.00 85 PHE A CA 1
ATOM 729 C C . PHE A 1 85 ? 33.075 -5.302 21.840 1.00 51.00 85 PHE A C 1
ATOM 731 O O . PHE A 1 85 ? 33.217 -5.750 20.700 1.00 51.00 85 PHE A O 1
ATOM 738 N N . LEU A 1 86 ? 34.040 -5.320 22.764 1.00 55.06 86 LEU A N 1
ATOM 739 C CA . LEU A 1 86 ? 35.358 -5.981 22.687 1.00 55.06 86 LEU A CA 1
ATOM 740 C C . LEU A 1 86 ? 35.301 -7.501 22.378 1.00 55.06 86 LEU A C 1
ATOM 742 O O . LEU A 1 86 ? 36.317 -8.186 22.413 1.00 55.06 86 LEU A O 1
ATOM 746 N N . PHE A 1 87 ? 34.129 -8.038 22.021 1.00 50.94 87 PHE A N 1
ATOM 747 C CA . PHE A 1 87 ? 33.891 -9.433 21.640 1.00 50.94 87 PHE A CA 1
ATOM 748 C C . PHE A 1 87 ? 33.364 -9.603 20.200 1.00 50.94 87 PHE A C 1
ATOM 750 O O . PHE A 1 87 ? 32.976 -10.699 19.803 1.00 50.94 87 PHE A O 1
ATOM 757 N N . ALA A 1 88 ? 33.350 -8.552 19.372 1.00 51.62 88 ALA A N 1
ATOM 758 C CA . ALA A 1 88 ? 32.857 -8.621 17.988 1.00 51.62 88 ALA A CA 1
ATOM 759 C C . ALA A 1 88 ? 33.879 -9.177 16.962 1.00 51.62 88 ALA A C 1
ATOM 761 O O . ALA A 1 88 ? 33.753 -8.919 15.766 1.00 51.62 88 ALA A O 1
ATOM 762 N N . GLY A 1 89 ? 34.880 -9.944 17.406 1.00 45.34 89 GLY A N 1
ATOM 763 C CA . GLY A 1 89 ? 36.049 -10.343 16.609 1.00 45.34 89 GLY A CA 1
ATOM 764 C C . GLY A 1 89 ? 35.811 -11.299 15.430 1.00 45.34 89 GLY A C 1
ATOM 765 O O . GLY A 1 89 ? 36.713 -11.462 14.618 1.00 45.34 89 GLY A O 1
ATOM 766 N N . HIS A 1 90 ? 34.629 -11.911 15.273 1.00 45.56 90 HIS A N 1
ATOM 767 C CA . HIS A 1 90 ? 34.425 -12.945 14.235 1.00 45.56 90 HIS A CA 1
ATOM 768 C C . HIS A 1 90 ? 33.124 -12.842 13.427 1.00 45.56 90 HIS A C 1
ATOM 770 O O . HIS A 1 90 ? 32.837 -13.715 12.613 1.00 45.56 90 HIS A O 1
ATOM 776 N N . PHE A 1 91 ? 32.346 -11.767 13.586 1.00 44.66 91 PHE A N 1
ATOM 777 C CA . PHE A 1 91 ? 31.124 -11.556 12.801 1.00 44.66 91 PHE A CA 1
ATOM 778 C C . PHE A 1 91 ? 30.996 -10.106 12.335 1.00 44.66 91 PHE A C 1
ATOM 780 O O . PHE A 1 91 ? 30.028 -9.408 12.645 1.00 44.66 91 PHE A O 1
ATOM 787 N N . THR A 1 92 ? 31.939 -9.663 11.508 1.00 47.06 92 THR A N 1
ATOM 788 C CA . THR A 1 92 ? 31.761 -8.514 10.608 1.00 47.06 92 THR A CA 1
ATOM 789 C C . THR A 1 92 ? 30.843 -8.888 9.437 1.00 47.06 92 THR A C 1
ATOM 791 O O . THR A 1 92 ? 31.135 -8.638 8.274 1.00 47.06 92 THR A O 1
ATOM 794 N N . GLN A 1 93 ? 29.681 -9.481 9.727 1.00 48.31 93 GLN A N 1
ATOM 795 C CA . GLN A 1 93 ? 28.579 -9.415 8.777 1.00 48.31 93 GLN A CA 1
ATOM 796 C C . GLN A 1 93 ? 28.095 -7.972 8.794 1.00 48.31 93 GLN A C 1
ATOM 798 O O . GLN A 1 93 ? 27.705 -7.458 9.845 1.00 48.31 93 GLN A O 1
ATOM 803 N N . GLU A 1 94 ? 28.149 -7.298 7.648 1.00 49.81 94 GLU A N 1
ATOM 804 C CA . GLU A 1 94 ? 27.496 -6.010 7.463 1.00 49.81 94 GLU A CA 1
ATOM 805 C C . GLU A 1 94 ? 26.030 -6.149 7.910 1.00 49.81 94 GLU A C 1
ATOM 807 O O . GLU A 1 94 ? 25.203 -6.710 7.197 1.00 49.81 94 GLU A O 1
ATOM 812 N N . ARG A 1 95 ? 25.705 -5.692 9.131 1.00 52.12 95 ARG A N 1
ATOM 813 C CA . ARG A 1 95 ? 24.369 -5.811 9.745 1.00 52.12 95 ARG A CA 1
ATOM 814 C C . ARG A 1 95 ? 23.389 -4.827 9.092 1.00 52.12 95 ARG A C 1
ATOM 816 O O . ARG A 1 95 ? 22.897 -3.891 9.725 1.00 52.12 95 ARG A O 1
ATOM 823 N N . GLY A 1 96 ? 23.158 -4.999 7.797 1.00 56.81 96 GLY A N 1
ATOM 824 C CA . GLY A 1 96 ? 22.145 -4.321 7.004 1.00 56.81 96 GLY A CA 1
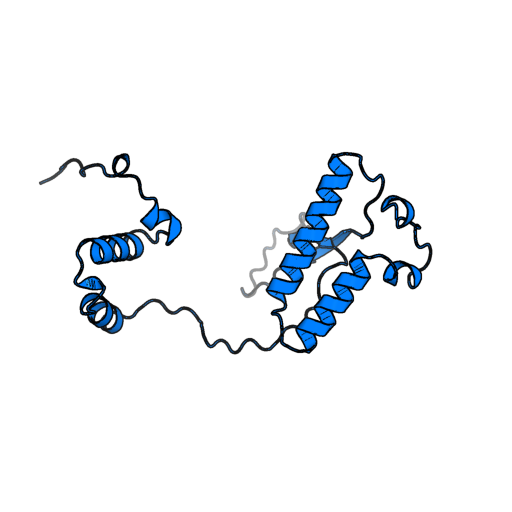ATOM 825 C C . GLY A 1 96 ? 21.120 -5.330 6.500 1.00 56.81 96 GLY A C 1
ATOM 826 O O . GLY A 1 96 ? 21.457 -6.465 6.177 1.00 56.81 96 GLY A O 1
ATOM 827 N N . ILE A 1 97 ? 19.854 -4.920 6.424 1.00 59.59 97 ILE A N 1
ATOM 828 C CA . ILE A 1 97 ? 18.829 -5.759 5.798 1.00 59.59 97 ILE A CA 1
ATOM 829 C C . ILE A 1 97 ? 19.079 -5.698 4.293 1.00 59.59 97 ILE A C 1
ATOM 831 O O . ILE A 1 97 ? 19.003 -4.627 3.678 1.00 59.59 97 ILE A O 1
ATOM 835 N N . THR A 1 98 ? 19.409 -6.845 3.709 1.00 54.12 98 THR A N 1
ATOM 836 C CA . THR A 1 98 ? 19.565 -6.990 2.264 1.00 54.12 98 THR A CA 1
ATOM 837 C C . THR A 1 98 ? 18.178 -7.008 1.638 1.00 54.12 98 THR A C 1
ATOM 839 O O . THR A 1 98 ? 17.430 -7.968 1.800 1.00 54.12 98 THR A O 1
ATOM 842 N N . VAL A 1 99 ? 17.810 -5.929 0.945 1.00 60.22 99 VAL A N 1
ATOM 843 C CA . VAL A 1 99 ? 16.516 -5.817 0.266 1.00 60.22 99 VAL A CA 1
ATOM 844 C C . VAL A 1 99 ? 16.734 -5.970 -1.231 1.00 60.22 99 VAL A C 1
ATOM 846 O O . VAL A 1 99 ? 17.417 -5.162 -1.868 1.00 60.22 99 VAL A O 1
ATOM 849 N N . THR A 1 100 ? 16.128 -6.997 -1.815 1.00 62.12 100 THR A N 1
ATOM 850 C CA . THR A 1 100 ? 16.015 -7.130 -3.266 1.00 62.12 100 THR A CA 1
ATOM 851 C C . THR A 1 100 ? 14.991 -6.110 -3.764 1.00 62.12 100 THR A C 1
ATOM 853 O O . THR A 1 100 ? 13.808 -6.148 -3.436 1.00 62.12 100 THR A O 1
ATOM 856 N N . THR A 1 101 ? 15.460 -5.122 -4.519 1.00 63.97 101 THR A N 1
ATOM 857 C CA . THR A 1 101 ? 14.617 -4.078 -5.118 1.00 63.97 101 THR A CA 1
ATOM 858 C C . THR A 1 101 ? 14.674 -4.173 -6.632 1.00 63.97 101 THR A C 1
ATOM 860 O O . THR A 1 101 ? 15.572 -4.802 -7.168 1.00 63.97 101 THR A O 1
ATOM 863 N N . THR A 1 102 ? 13.740 -3.562 -7.352 1.00 74.19 102 THR A N 1
ATOM 864 C CA . THR A 1 102 ? 13.815 -3.469 -8.818 1.00 74.19 102 THR A CA 1
ATOM 865 C C . THR A 1 102 ? 14.250 -2.071 -9.248 1.00 74.19 102 THR A C 1
ATOM 867 O O . THR A 1 102 ? 14.089 -1.084 -8.519 1.00 74.19 102 THR A O 1
ATOM 870 N N . ASP A 1 103 ? 14.798 -1.962 -10.455 1.00 76.62 103 ASP A N 1
ATOM 871 C CA . ASP A 1 103 ? 15.126 -0.680 -11.093 1.00 76.62 103 ASP A CA 1
ATOM 872 C C . ASP A 1 103 ? 13.890 0.164 -11.470 1.00 76.62 103 ASP A C 1
ATOM 874 O O . ASP A 1 103 ? 14.005 1.344 -11.815 1.00 76.62 103 ASP A O 1
ATOM 878 N N . LEU A 1 104 ? 12.699 -0.408 -11.297 1.00 78.62 104 LEU A N 1
ATOM 879 C CA . LEU A 1 104 ? 11.402 0.215 -11.543 1.00 78.62 104 LEU A CA 1
ATOM 880 C C . LEU A 1 104 ? 10.976 1.248 -10.494 1.00 78.62 104 LEU A C 1
ATOM 882 O O . LEU A 1 104 ? 10.049 2.020 -10.741 1.00 78.62 104 LEU A O 1
ATOM 886 N N . LEU A 1 105 ? 11.650 1.310 -9.343 1.00 78.81 105 LEU A N 1
ATOM 887 C CA . LEU A 1 105 ? 11.291 2.238 -8.270 1.00 78.81 105 LEU A CA 1
ATOM 888 C C . LEU A 1 105 ? 11.347 3.705 -8.723 1.00 78.81 105 LEU A C 1
ATOM 890 O O . LEU A 1 105 ? 12.288 4.151 -9.397 1.00 78.81 105 LEU A O 1
ATOM 894 N N . ILE A 1 106 ? 10.345 4.479 -8.298 1.00 79.19 106 ILE A N 1
ATOM 895 C CA . ILE A 1 106 ? 10.295 5.918 -8.553 1.00 79.19 106 ILE A CA 1
ATOM 896 C C . ILE A 1 106 ? 11.271 6.626 -7.597 1.00 79.19 106 ILE A C 1
ATOM 898 O O . ILE A 1 106 ? 11.151 6.478 -6.368 1.00 79.19 106 ILE A O 1
ATOM 902 N N . PRO A 1 107 ? 12.241 7.401 -8.129 1.00 77.06 107 PRO A N 1
ATOM 903 C CA . PRO A 1 107 ? 13.285 8.042 -7.338 1.00 77.06 107 PRO A CA 1
ATOM 904 C C . PRO A 1 107 ? 12.758 8.893 -6.174 1.00 77.06 107 PRO A C 1
ATOM 906 O O . PRO A 1 107 ? 11.765 9.609 -6.301 1.00 77.06 107 PRO A O 1
ATOM 909 N N . LYS A 1 108 ? 13.482 8.876 -5.042 1.00 72.06 108 LYS A N 1
ATOM 910 C CA . LYS A 1 108 ? 13.142 9.661 -3.837 1.00 72.06 108 LYS A CA 1
ATOM 911 C C . LYS A 1 108 ? 13.134 11.178 -4.073 1.00 72.06 108 LYS A C 1
ATOM 913 O O . LYS A 1 108 ? 12.466 11.870 -3.319 1.00 72.06 108 LYS A O 1
ATOM 918 N N . LYS A 1 109 ? 13.807 11.676 -5.119 1.00 72.38 109 LYS A N 1
ATOM 919 C CA . LYS A 1 109 ? 13.795 13.096 -5.524 1.00 72.38 109 LYS A CA 1
ATOM 920 C C . LYS A 1 109 ? 12.396 13.637 -5.840 1.00 72.38 109 LYS A C 1
ATOM 922 O O . LYS A 1 109 ? 12.159 14.820 -5.667 1.00 72.38 109 LYS A O 1
ATOM 927 N N . TYR A 1 110 ? 11.461 12.768 -6.227 1.00 66.69 110 TYR A N 1
ATOM 928 C CA . TYR A 1 110 ? 10.059 13.131 -6.464 1.00 66.69 110 TYR A CA 1
ATOM 929 C C . TYR A 1 110 ? 9.184 12.963 -5.217 1.00 66.69 110 TYR A C 1
ATOM 931 O O . TYR A 1 110 ? 7.961 12.889 -5.317 1.00 66.69 110 TYR A O 1
ATOM 939 N N . LYS A 1 111 ? 9.788 12.826 -4.027 1.00 67.19 111 LYS A N 1
ATOM 940 C CA . LYS A 1 111 ? 9.037 12.849 -2.773 1.00 67.19 111 LYS A CA 1
ATOM 941 C C . LYS A 1 111 ? 8.487 14.264 -2.612 1.00 67.19 111 LYS A C 1
ATOM 943 O O . LYS A 1 111 ? 9.212 15.177 -2.231 1.00 67.19 111 LYS A O 1
ATOM 948 N N . GLN A 1 112 ? 7.207 14.423 -2.929 1.00 65.44 112 GLN A N 1
ATOM 949 C CA . GLN A 1 112 ? 6.446 15.608 -2.563 1.00 65.44 112 GLN A CA 1
ATOM 950 C C . GLN A 1 112 ? 6.615 15.822 -1.053 1.00 65.44 112 GLN A C 1
ATOM 952 O O . GLN A 1 112 ? 6.603 14.852 -0.286 1.00 65.44 112 GLN A O 1
ATOM 957 N N . LYS A 1 113 ? 6.816 17.075 -0.630 1.00 60.12 113 LYS A N 1
ATOM 958 C CA . LYS A 1 113 ? 6.670 17.441 0.779 1.00 60.12 113 LYS A CA 1
ATOM 959 C C . LYS A 1 113 ? 5.208 17.182 1.121 1.00 60.12 113 LYS A C 1
ATOM 961 O O . LYS A 1 113 ? 4.350 17.998 0.809 1.00 60.12 113 LYS A O 1
ATOM 966 N N . THR A 1 114 ? 4.921 16.009 1.672 1.00 55.88 114 THR A N 1
ATOM 967 C CA . THR A 1 114 ? 3.668 15.784 2.373 1.00 55.88 114 THR A CA 1
ATOM 968 C C . THR A 1 114 ? 3.697 16.779 3.516 1.00 55.88 114 THR A C 1
ATOM 970 O O . THR A 1 114 ? 4.539 16.661 4.406 1.00 55.88 114 THR A O 1
ATOM 973 N N . PHE A 1 115 ? 2.862 17.813 3.450 1.00 50.16 115 PHE A N 1
ATOM 974 C CA . PHE A 1 115 ? 2.486 18.495 4.674 1.00 50.16 115 PHE A CA 1
ATOM 975 C C . PHE A 1 115 ? 1.968 17.387 5.593 1.00 50.16 115 PHE A C 1
ATOM 977 O O . PHE A 1 115 ? 1.080 16.631 5.195 1.00 50.16 115 PHE A O 1
ATOM 984 N N . ASN A 1 116 ? 2.593 17.216 6.757 1.00 49.72 116 ASN A N 1
ATOM 985 C CA . ASN A 1 116 ? 2.146 16.294 7.799 1.00 49.72 116 ASN A CA 1
ATOM 986 C C . ASN A 1 116 ? 0.835 16.835 8.402 1.00 49.72 116 ASN A C 1
ATOM 988 O O . ASN A 1 116 ? 0.769 17.128 9.584 1.00 49.72 116 ASN A O 1
ATOM 992 N N . GLN A 1 117 ? -0.186 17.067 7.576 1.00 51.16 117 GLN A N 1
ATOM 993 C CA . GLN A 1 117 ? -1.480 17.581 8.020 1.00 51.16 117 GLN A CA 1
ATOM 994 C C . GLN A 1 117 ? -2.306 16.506 8.724 1.00 51.16 117 GLN A C 1
ATOM 996 O O . GLN A 1 117 ? -3.198 16.855 9.475 1.00 51.16 117 GLN A O 1
ATOM 1001 N N . ASN A 1 118 ? -1.964 15.226 8.545 1.00 55.00 118 ASN A N 1
ATOM 1002 C CA . ASN A 1 118 ? -2.624 14.103 9.204 1.00 55.00 118 ASN A CA 1
ATOM 1003 C C . ASN A 1 118 ? -1.583 13.179 9.849 1.00 55.00 118 ASN A C 1
ATOM 1005 O O . ASN A 1 118 ? -1.460 12.010 9.475 1.00 55.00 118 ASN A O 1
ATOM 1009 N N . GLU A 1 119 ? -0.809 13.683 10.811 1.00 60.12 119 GLU A N 1
ATOM 1010 C CA . GLU A 1 119 ? -0.440 12.779 11.901 1.00 60.12 119 GLU A CA 1
ATOM 1011 C C . GLU A 1 119 ? -1.758 12.417 12.582 1.00 60.12 119 GLU A C 1
ATOM 1013 O O . GLU A 1 119 ? -2.386 13.260 13.212 1.00 60.12 119 GLU A O 1
ATOM 1018 N N . LEU A 1 120 ? -2.242 11.199 12.322 1.00 69.62 120 LEU A N 1
ATOM 1019 C CA . LEU A 1 120 ? -3.410 10.642 12.992 1.00 69.62 120 LEU A CA 1
ATOM 1020 C C . LEU A 1 120 ? -3.066 10.562 14.480 1.00 69.62 120 LEU A C 1
ATOM 1022 O O . LEU A 1 120 ? -2.438 9.603 14.930 1.00 69.62 120 LEU A O 1
ATOM 1026 N N . ALA A 1 121 ? -3.396 11.622 15.210 1.00 77.94 121 ALA A N 1
ATOM 1027 C CA . ALA A 1 121 ? -3.279 11.659 16.649 1.00 77.94 121 ALA A CA 1
ATOM 1028 C C . ALA A 1 121 ? -4.419 10.824 17.248 1.00 77.94 121 ALA A C 1
ATOM 1030 O O . ALA A 1 121 ? -5.521 10.796 16.688 1.00 77.94 121 ALA A O 1
ATOM 1031 N N . PRO A 1 122 ? -4.171 10.109 18.355 1.00 82.62 122 PRO A N 1
ATOM 1032 C CA . PRO A 1 122 ? -5.259 9.493 19.095 1.00 82.62 122 PRO A CA 1
ATOM 1033 C C . PRO A 1 122 ? -6.221 10.583 19.575 1.00 82.62 122 PRO A C 1
ATOM 1035 O O . PRO A 1 122 ? -5.780 11.669 19.953 1.00 82.62 122 PRO A O 1
ATOM 1038 N N . TYR A 1 123 ? -7.518 10.274 19.577 1.00 85.31 123 TYR A N 1
ATOM 1039 C CA . TYR A 1 123 ? -8.524 11.183 20.115 1.00 85.31 123 TYR A CA 1
ATOM 1040 C C . TYR A 1 123 ? -8.218 11.525 21.575 1.00 85.31 123 TYR A C 1
ATOM 1042 O O . TYR A 1 123 ? -7.913 10.641 22.385 1.00 85.31 123 TYR A O 1
ATOM 1050 N N . SER A 1 124 ? -8.335 12.805 21.913 1.00 89.19 124 SER A N 1
ATOM 1051 C CA . SER A 1 124 ? -8.337 13.254 23.300 1.00 89.19 124 SER A CA 1
ATOM 1052 C C . SER A 1 124 ? -9.641 12.849 23.997 1.00 89.19 124 SER A C 1
ATOM 1054 O O . SER A 1 124 ? -10.636 12.491 23.363 1.00 89.19 124 SER A O 1
ATOM 1056 N N . ARG A 1 125 ? -9.655 12.909 25.333 1.00 88.81 125 ARG A N 1
ATOM 1057 C CA . ARG A 1 125 ? -10.858 12.594 26.114 1.00 88.81 125 ARG A CA 1
ATOM 1058 C C . ARG A 1 125 ? -12.031 13.515 25.757 1.00 88.81 125 ARG A C 1
ATOM 1060 O O . ARG A 1 125 ? -13.146 13.032 25.605 1.00 88.81 125 ARG A O 1
ATOM 1067 N N . GLU A 1 126 ? -11.759 14.804 25.579 1.00 91.94 126 GLU A N 1
ATOM 1068 C CA . GLU A 1 126 ? -12.762 15.815 25.222 1.00 91.94 126 GLU A CA 1
ATOM 1069 C C . GLU A 1 126 ? -13.354 15.548 23.829 1.00 91.94 126 GLU A C 1
ATOM 1071 O O . GLU A 1 126 ? -14.565 15.618 23.631 1.00 91.94 126 GLU A O 1
ATOM 1076 N N . GLU A 1 127 ? -12.517 15.153 22.865 1.00 89.38 127 GLU A N 1
ATOM 1077 C CA . GLU A 1 127 ? -12.968 14.796 21.516 1.00 89.38 127 GLU A CA 1
ATOM 1078 C C . GLU A 1 127 ? -13.821 13.523 21.505 1.00 89.38 127 GLU A C 1
ATOM 1080 O O . GLU A 1 127 ? -14.793 13.444 20.753 1.00 89.38 127 GLU A O 1
ATOM 1085 N N . LEU A 1 128 ? -13.493 12.534 22.346 1.00 89.31 128 LEU A N 1
ATOM 1086 C CA . LEU A 1 128 ? -14.319 11.337 22.507 1.00 89.31 128 LEU A CA 1
ATOM 1087 C C . LEU A 1 128 ? -15.678 11.678 23.124 1.00 89.31 128 LEU A C 1
ATOM 1089 O O . LEU A 1 128 ? -16.694 11.178 22.649 1.00 89.31 128 LEU A O 1
ATOM 1093 N N . GLU A 1 129 ? -15.722 12.539 24.142 1.00 90.00 129 GLU A N 1
ATOM 1094 C CA . GLU A 1 129 ? -16.981 12.982 24.755 1.00 90.00 129 GLU A CA 1
ATOM 1095 C C . GLU A 1 129 ? -17.881 13.696 23.730 1.00 90.00 129 GLU A C 1
ATOM 1097 O O . GLU A 1 129 ? -19.070 13.381 23.628 1.00 90.00 129 GLU A O 1
ATOM 1102 N N . LEU A 1 130 ? -17.307 14.561 22.886 1.00 91.38 130 LEU A N 1
ATOM 1103 C CA . LEU A 1 130 ? -18.022 15.193 21.769 1.00 91.38 130 LEU A CA 1
ATOM 1104 C C . LEU A 1 130 ? -18.488 14.178 20.715 1.00 91.38 130 LEU A C 1
ATOM 1106 O O . LEU A 1 130 ? -19.610 14.277 20.215 1.00 91.38 130 LEU A O 1
ATOM 1110 N N . LEU A 1 131 ? -17.656 13.184 20.391 1.00 89.12 131 LEU A N 1
ATOM 1111 C CA . LEU A 1 131 ? -17.993 12.120 19.447 1.00 89.12 131 LEU A CA 1
ATOM 1112 C C . LEU A 1 131 ? -19.194 11.304 19.954 1.00 89.12 131 LEU A C 1
ATOM 1114 O O . LEU A 1 131 ? -20.185 11.170 19.235 1.00 89.12 131 LEU A O 1
ATOM 1118 N N . TYR A 1 132 ? -19.162 10.828 21.202 1.00 89.31 132 TYR A N 1
ATOM 1119 C CA . TYR A 1 132 ? -20.268 10.074 21.808 1.00 89.31 132 TYR A CA 1
ATOM 1120 C C . TYR A 1 132 ? -21.543 10.909 22.011 1.00 89.31 132 TYR A C 1
ATOM 1122 O O . TYR A 1 132 ? -22.632 10.339 22.057 1.00 89.31 132 TYR A O 1
ATOM 1130 N N . GLY A 1 133 ? -21.428 12.239 22.081 1.00 88.81 133 GLY A N 1
ATOM 1131 C CA . GLY A 1 133 ? -22.562 13.167 22.093 1.00 88.81 133 GLY A CA 1
ATOM 1132 C C . GLY A 1 133 ? -23.185 13.447 20.716 1.00 88.81 133 GLY A C 1
ATOM 1133 O O . GLY A 1 133 ? -24.213 14.118 20.639 1.00 88.81 133 GLY A O 1
ATOM 1134 N N . SER A 1 134 ? -22.590 12.960 19.622 1.00 92.00 134 SER A N 1
ATOM 1135 C CA . SER A 1 134 ? -23.077 13.222 18.263 1.00 92.00 134 SER A CA 1
ATOM 1136 C C . SER A 1 134 ? -24.371 12.469 17.926 1.00 92.00 134 SER A C 1
ATOM 1138 O O . SER A 1 134 ? -24.633 11.364 18.404 1.00 92.00 134 SER A O 1
ATOM 1140 N N . GLN A 1 135 ? -25.172 13.038 17.018 1.00 89.50 135 GLN A N 1
ATOM 1141 C CA . GLN A 1 135 ? -26.446 12.455 16.582 1.00 89.50 135 GLN A CA 1
ATOM 1142 C C . GLN A 1 135 ? -26.296 11.053 15.963 1.00 89.50 135 GLN A C 1
ATOM 1144 O O . GLN A 1 135 ? -27.189 10.217 16.108 1.00 89.50 135 GLN A O 1
ATOM 1149 N N . GLU A 1 136 ? -25.165 10.764 15.314 1.00 85.44 136 GLU A N 1
ATOM 1150 C CA . GLU A 1 136 ? -24.906 9.446 14.723 1.00 85.44 136 GLU A CA 1
ATOM 1151 C C . GLU A 1 136 ? -24.638 8.365 15.774 1.00 85.44 136 GLU A C 1
ATOM 1153 O O . GLU A 1 136 ? -25.035 7.214 15.580 1.00 85.44 136 GLU A O 1
ATOM 1158 N N . LEU A 1 137 ? -24.036 8.736 16.908 1.00 86.06 137 LEU A N 1
ATOM 1159 C CA . LEU A 1 137 ? -23.754 7.831 18.026 1.00 86.06 137 LEU A CA 1
ATOM 1160 C C . LEU A 1 137 ? -24.888 7.745 19.053 1.00 86.06 137 LEU A C 1
ATOM 1162 O O . LEU A 1 137 ? -24.833 6.915 19.960 1.00 86.06 137 LEU A O 1
ATOM 1166 N N . MET A 1 138 ? -25.974 8.498 18.856 1.00 85.56 138 MET A N 1
ATOM 1167 C CA . MET A 1 138 ? -27.236 8.244 19.557 1.00 85.56 138 MET A CA 1
ATOM 1168 C C . MET A 1 138 ? -27.906 6.940 19.095 1.00 85.56 138 MET A C 1
ATOM 1170 O O . MET A 1 138 ? -28.666 6.332 19.850 1.00 85.56 138 MET A O 1
ATOM 1174 N N . LYS A 1 139 ? -27.615 6.470 17.873 1.00 91.38 139 LYS A N 1
ATOM 1175 C CA . LYS A 1 139 ? -28.083 5.166 17.384 1.00 91.38 139 LYS A CA 1
ATOM 1176 C C . LYS A 1 139 ? -27.305 4.056 18.092 1.00 91.38 139 LYS A C 1
ATOM 1178 O O . LYS A 1 139 ? -26.082 3.983 17.991 1.00 91.38 139 LYS A O 1
ATOM 1183 N N . THR A 1 140 ? -28.019 3.145 18.751 1.00 86.56 140 THR A N 1
ATOM 1184 C CA . THR A 1 140 ? -27.421 2.055 19.545 1.00 86.56 140 THR A CA 1
ATOM 1185 C C . THR A 1 140 ? -26.470 1.173 18.735 1.00 86.56 140 THR A C 1
ATOM 1187 O O . THR A 1 140 ? -25.398 0.827 19.221 1.00 86.56 140 THR A O 1
ATOM 1190 N N . ALA A 1 141 ? -26.813 0.855 17.484 1.00 86.38 141 ALA A N 1
ATOM 1191 C CA . ALA A 1 141 ? -25.966 0.049 16.605 1.00 86.38 141 ALA A CA 1
ATOM 1192 C C . ALA A 1 141 ? -24.629 0.741 16.280 1.00 86.38 141 ALA A C 1
ATOM 1194 O O . ALA A 1 141 ? -23.567 0.156 16.485 1.00 86.38 141 ALA A O 1
ATOM 1195 N N . SER A 1 142 ? -24.674 2.004 15.841 1.00 87.81 142 SER A N 1
ATOM 1196 C CA . SER A 1 142 ? -23.477 2.801 15.536 1.00 87.81 142 SER A CA 1
ATOM 1197 C C . SER A 1 142 ? -22.585 2.975 16.763 1.00 87.81 142 SER A C 1
ATOM 1199 O O . SER A 1 142 ? -21.361 2.901 16.659 1.00 87.81 142 SER A O 1
ATOM 1201 N N . ARG A 1 143 ? -23.200 3.164 17.937 1.00 91.38 143 ARG A N 1
ATOM 1202 C CA . ARG A 1 143 ? -22.487 3.273 19.210 1.00 91.38 143 ARG A CA 1
ATOM 1203 C C . ARG A 1 143 ? -21.713 2.011 19.548 1.00 91.38 143 ARG A C 1
ATOM 1205 O O . ARG A 1 143 ? -20.523 2.102 19.826 1.00 91.38 143 ARG A O 1
ATOM 1212 N N . LEU A 1 144 ? -22.354 0.849 19.452 1.00 89.00 144 LEU A N 1
ATOM 1213 C CA . LEU A 1 144 ? -21.702 -0.435 19.708 1.00 89.00 144 LEU A CA 1
ATOM 1214 C C . LEU A 1 144 ? -20.537 -0.691 18.744 1.00 89.00 144 LEU A C 1
ATOM 1216 O O . LEU A 1 144 ? -19.504 -1.205 19.162 1.00 89.00 144 LEU A O 1
ATOM 1220 N N . TRP A 1 145 ? -20.669 -0.306 17.472 1.00 90.06 145 TRP A N 1
ATOM 1221 C CA . TRP A 1 145 ? -19.582 -0.429 16.497 1.00 90.06 145 TRP A CA 1
ATOM 1222 C C . TRP A 1 145 ? -18.372 0.428 16.858 1.00 90.06 145 TRP A C 1
ATOM 1224 O O . TRP A 1 145 ? -17.242 -0.057 16.806 1.00 90.06 145 TRP A O 1
ATOM 1234 N N . VAL A 1 146 ? -18.598 1.685 17.248 1.00 90.75 146 VAL A N 1
ATOM 1235 C CA . VAL A 1 146 ? -17.515 2.589 17.649 1.00 90.75 146 VAL A CA 1
ATOM 1236 C C . VAL A 1 146 ? -16.889 2.159 18.973 1.00 90.75 146 VAL A C 1
ATOM 1238 O O . VAL A 1 146 ? -15.666 2.160 19.072 1.00 90.75 146 VAL A O 1
ATOM 1241 N N . GLU A 1 147 ? -17.679 1.723 19.956 1.00 90.25 147 GLU A N 1
ATOM 1242 C CA . GLU A 1 147 ? -17.158 1.199 21.225 1.00 90.25 147 GLU A CA 1
ATOM 1243 C C . GLU A 1 147 ? -16.279 -0.040 20.997 1.00 90.25 147 GLU A C 1
ATOM 1245 O O . GLU A 1 147 ? -15.167 -0.116 21.520 1.00 90.25 147 GLU A O 1
ATOM 1250 N N . LEU A 1 148 ? -16.729 -0.970 20.152 1.00 89.62 148 LEU A N 1
ATOM 1251 C CA . LEU A 1 148 ? -15.979 -2.172 19.790 1.00 89.62 148 LEU A CA 1
ATOM 1252 C C . LEU A 1 148 ? -14.680 -1.829 19.042 1.00 89.62 148 LEU A C 1
ATOM 1254 O O . LEU A 1 148 ? -13.622 -2.375 19.359 1.00 89.62 148 LEU A O 1
ATOM 1258 N N . ALA A 1 149 ? -14.723 -0.888 18.095 1.00 90.69 149 ALA A N 1
ATOM 1259 C CA . ALA A 1 149 ? -13.531 -0.411 17.395 1.00 90.69 149 ALA A CA 1
ATOM 1260 C C . ALA A 1 149 ? -12.542 0.279 18.350 1.00 90.69 149 ALA A C 1
ATOM 1262 O O . ALA A 1 149 ? -11.340 0.027 18.287 1.00 90.69 149 ALA A O 1
ATOM 1263 N N . HIS A 1 150 ? -13.046 1.121 19.255 1.00 88.69 150 HIS A N 1
ATOM 1264 C CA . HIS A 1 150 ? -12.238 1.886 20.199 1.00 88.69 150 HIS A CA 1
ATOM 1265 C C . HIS A 1 150 ? -11.557 0.993 21.245 1.00 88.69 150 HIS A C 1
ATOM 1267 O O . HIS A 1 150 ? -10.375 1.178 21.523 1.00 88.69 150 HIS A O 1
ATOM 1273 N N . GLN A 1 151 ? -12.272 0.006 21.795 1.00 88.31 151 GLN A N 1
ATOM 1274 C CA . GLN A 1 151 ? -11.744 -0.880 22.839 1.00 88.31 151 GLN A CA 1
ATOM 1275 C C . GLN A 1 151 ? -10.834 -1.982 22.288 1.00 88.31 151 GLN A C 1
ATOM 1277 O O . GLN A 1 151 ? -9.837 -2.327 22.921 1.00 88.31 151 GLN A O 1
ATOM 1282 N N . CYS A 1 152 ? -11.163 -2.551 21.125 1.00 88.50 152 CYS A N 1
ATOM 1283 C CA . CYS A 1 152 ? -10.424 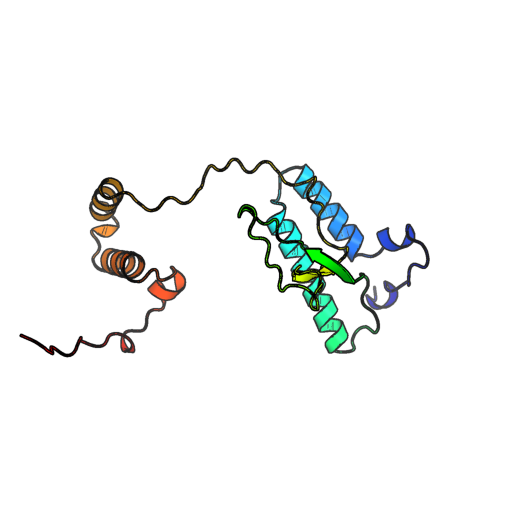-3.686 20.565 1.00 88.50 152 CYS A CA 1
ATOM 1284 C C . CYS A 1 152 ? -9.418 -3.288 19.475 1.00 88.50 152 CYS A C 1
ATOM 1286 O O . CYS A 1 152 ? -8.618 -4.125 19.062 1.00 88.50 152 CYS A O 1
ATOM 1288 N N . GLY A 1 153 ? -9.453 -2.043 18.988 1.00 88.81 153 GLY A N 1
ATOM 1289 C CA . GLY A 1 153 ? -8.601 -1.583 17.887 1.00 88.81 153 GLY A CA 1
ATOM 1290 C C . GLY A 1 153 ? -8.917 -2.256 16.547 1.00 88.81 153 GLY A C 1
ATOM 1291 O O . GLY A 1 153 ? -8.035 -2.367 15.693 1.00 88.81 153 GLY A O 1
ATOM 1292 N N . LEU A 1 154 ? -10.149 -2.744 16.378 1.00 88.56 154 LEU A N 1
ATOM 1293 C CA . LEU A 1 154 ? -10.584 -3.445 15.171 1.00 88.56 154 LEU A CA 1
ATOM 1294 C C . LEU A 1 154 ? -10.732 -2.474 13.996 1.00 88.56 154 LEU A C 1
ATOM 1296 O O . LEU A 1 154 ? -11.154 -1.325 14.151 1.00 88.56 154 LEU A O 1
ATOM 1300 N N . ARG A 1 155 ? -10.390 -2.946 12.796 1.00 88.56 155 ARG A N 1
ATOM 1301 C CA . ARG A 1 155 ? -10.566 -2.188 11.553 1.00 88.56 155 ARG A CA 1
ATOM 1302 C C . ARG A 1 155 ? -12.046 -2.088 11.204 1.00 88.56 155 ARG A C 1
ATOM 1304 O O . ARG A 1 155 ? -12.840 -2.949 11.569 1.00 88.56 155 ARG A O 1
ATOM 1311 N N . THR A 1 156 ? -12.404 -1.084 10.411 1.00 88.31 156 THR A N 1
ATOM 1312 C CA . THR A 1 156 ? -13.785 -0.859 9.949 1.00 88.31 156 THR A CA 1
ATOM 1313 C C . THR A 1 156 ? -14.421 -2.110 9.345 1.00 88.31 156 THR A C 1
ATOM 1315 O O . THR A 1 156 ? -15.559 -2.440 9.666 1.00 88.31 156 THR A O 1
ATOM 1318 N N . ASP A 1 157 ? -13.663 -2.845 8.529 1.00 90.31 157 ASP A N 1
ATOM 1319 C CA . ASP A 1 157 ? -14.153 -4.048 7.850 1.00 90.31 157 ASP A CA 1
ATOM 1320 C C . ASP A 1 157 ? -14.381 -5.205 8.835 1.00 90.31 157 ASP A C 1
ATOM 1322 O O . ASP A 1 157 ? -15.313 -5.992 8.675 1.00 90.31 157 ASP A O 1
ATOM 1326 N N . GLU A 1 158 ? -13.560 -5.288 9.883 1.00 90.06 158 GLU A N 1
ATOM 1327 C CA . GLU A 1 158 ? -13.655 -6.314 10.928 1.00 90.06 158 GLU A CA 1
ATOM 1328 C C . GLU A 1 158 ? -14.848 -6.048 11.851 1.00 90.06 158 GLU A C 1
ATOM 1330 O O . GLU A 1 158 ? -15.554 -6.979 12.222 1.00 90.06 158 GLU A O 1
ATOM 1335 N N . VAL A 1 159 ? -15.110 -4.777 12.174 1.00 90.81 159 VAL A N 1
ATOM 1336 C CA . VAL A 1 159 ? -16.282 -4.346 12.952 1.00 90.81 159 VAL A CA 1
ATOM 1337 C C . VAL A 1 159 ? -17.572 -4.652 12.188 1.00 90.81 159 VAL A C 1
ATOM 1339 O O . VAL A 1 159 ? -18.506 -5.218 12.752 1.00 90.81 159 VAL A O 1
ATOM 1342 N N . ALA A 1 160 ? -17.620 -4.319 10.893 1.00 88.12 160 ALA A N 1
ATOM 1343 C CA . ALA A 1 160 ? -18.808 -4.508 10.061 1.00 88.12 160 ALA A CA 1
ATOM 1344 C C . ALA A 1 160 ? -19.144 -5.988 9.813 1.00 88.12 160 ALA A C 1
ATOM 1346 O O . ALA A 1 160 ? -20.312 -6.342 9.659 1.00 88.12 160 ALA A O 1
ATOM 1347 N N . THR A 1 161 ? -18.129 -6.855 9.774 1.00 89.81 161 THR A N 1
ATOM 1348 C CA . THR A 1 161 ? -18.287 -8.300 9.538 1.00 89.81 161 THR A CA 1
ATOM 1349 C C . THR A 1 161 ? -18.201 -9.132 10.816 1.00 89.81 161 THR A C 1
ATOM 1351 O O . THR A 1 161 ? -18.133 -10.361 10.743 1.00 89.81 161 THR A O 1
ATOM 1354 N N . PHE A 1 162 ? -18.221 -8.485 11.987 1.00 88.31 162 PHE A N 1
ATOM 1355 C CA . PHE A 1 162 ? -17.994 -9.152 13.261 1.00 88.31 162 PHE A CA 1
ATOM 1356 C C . PHE A 1 162 ? -19.067 -10.224 13.530 1.00 88.31 162 PHE A C 1
ATOM 1358 O O . PHE A 1 162 ? -20.253 -9.900 13.661 1.00 88.31 162 PHE A O 1
ATOM 1365 N N . PRO A 1 163 ? -18.692 -11.513 13.622 1.00 89.44 163 PRO A N 1
ATOM 1366 C CA . PRO A 1 163 ? -19.669 -12.582 13.742 1.00 89.44 163 PRO A CA 1
ATOM 1367 C C . PRO A 1 163 ? -20.217 -12.667 15.170 1.00 89.44 163 PRO A C 1
ATOM 1369 O O . PRO A 1 163 ? -19.464 -12.739 16.141 1.00 89.44 163 PRO A O 1
ATOM 1372 N N . ALA A 1 164 ? -21.542 -12.774 15.305 1.00 85.06 164 ALA A N 1
ATOM 1373 C CA . ALA A 1 164 ? -22.198 -12.928 16.607 1.00 85.06 164 ALA A CA 1
ATOM 1374 C C . ALA A 1 164 ? -21.714 -14.172 17.381 1.00 85.06 164 ALA A C 1
ATOM 1376 O O . ALA A 1 164 ? -21.660 -14.158 18.608 1.00 85.06 164 ALA A O 1
ATOM 1377 N N . SER A 1 165 ? -21.292 -15.229 16.678 1.00 89.50 165 SER A N 1
ATOM 1378 C CA . SER A 1 165 ? -20.743 -16.453 17.277 1.00 89.50 165 SER A CA 1
ATOM 1379 C C . SER A 1 165 ? -19.405 -16.254 17.997 1.00 89.50 165 SER A C 1
ATOM 1381 O O . SER A 1 165 ? -19.016 -17.101 18.800 1.00 89.50 165 SER A O 1
ATOM 1383 N N . ALA A 1 166 ? -18.682 -15.165 17.718 1.00 85.81 166 ALA A N 1
ATOM 1384 C CA . ALA A 1 166 ? -17.451 -14.830 18.429 1.00 85.81 166 ALA A CA 1
ATOM 1385 C C . ALA A 1 166 ? -17.719 -14.196 19.805 1.00 85.81 166 ALA A C 1
ATOM 1387 O O . ALA A 1 166 ? -16.825 -14.191 20.653 1.00 85.81 166 ALA A O 1
ATOM 1388 N N . VAL A 1 167 ? -18.938 -13.703 20.059 1.00 86.06 167 VAL A N 1
ATOM 1389 C CA . VAL A 1 167 ? -19.317 -13.116 21.348 1.00 86.06 167 VAL A CA 1
ATOM 1390 C C . VAL A 1 167 ? -19.531 -14.233 22.364 1.00 86.06 167 VAL A C 1
ATOM 1392 O O . VAL A 1 167 ? -20.570 -14.891 22.402 1.00 86.06 167 VAL A O 1
ATOM 1395 N N . LYS A 1 168 ? -18.536 -14.441 23.224 1.00 87.06 168 LYS A N 1
ATOM 1396 C CA . LYS A 1 168 ? -18.659 -15.317 24.390 1.00 87.06 168 LYS A CA 1
ATOM 1397 C C . LYS A 1 168 ? -18.957 -14.463 25.608 1.00 87.06 168 LYS A C 1
ATOM 1399 O O . LYS A 1 168 ? -18.264 -13.481 25.860 1.00 87.06 168 LYS A O 1
ATOM 1404 N N . LYS A 1 169 ? -19.967 -14.854 26.388 1.00 82.19 169 LYS A N 1
ATOM 1405 C CA . LYS A 1 169 ? -20.154 -14.266 27.716 1.00 82.19 169 LYS A CA 1
ATOM 1406 C C . LYS A 1 169 ? -18.883 -14.554 28.521 1.00 82.19 169 LYS A C 1
ATOM 1408 O O . LYS A 1 169 ? -18.473 -15.718 28.550 1.00 82.19 169 LYS A O 1
ATOM 1413 N N . PRO A 1 170 ? -18.251 -13.546 29.142 1.00 79.12 170 PRO A N 1
ATOM 1414 C CA . PRO A 1 170 ? -17.160 -13.819 30.058 1.00 79.12 170 PRO A CA 1
ATOM 1415 C C . PRO A 1 170 ? -17.713 -14.752 31.134 1.00 79.12 170 PRO A C 1
ATOM 1417 O O . PRO A 1 170 ? -18.739 -14.458 31.751 1.00 79.12 170 PRO A O 1
ATOM 1420 N N . HIS A 1 171 ? -17.096 -15.923 31.299 1.00 66.12 171 HIS A N 1
ATOM 1421 C CA . HIS A 1 171 ? -17.439 -16.786 32.417 1.00 66.12 171 HIS A CA 1
ATOM 1422 C C . HIS A 1 171 ? -17.161 -15.980 33.681 1.00 66.12 171 HIS A C 1
ATOM 1424 O O . HIS A 1 171 ? -16.025 -15.567 33.903 1.00 66.12 171 HIS A O 1
ATOM 1430 N N . ALA A 1 172 ? -18.213 -15.713 34.453 1.00 56.12 172 ALA A N 1
ATOM 1431 C CA . ALA A 1 172 ? -18.129 -15.072 35.753 1.00 56.12 172 ALA A CA 1
ATOM 1432 C C . ALA A 1 172 ? -17.310 -15.967 36.693 1.00 56.12 172 ALA A C 1
ATOM 1434 O O . ALA A 1 172 ? -17.856 -16.782 37.431 1.00 56.12 172 ALA A O 1
ATOM 1435 N N . TYR A 1 173 ? -15.991 -15.838 36.631 1.00 53.09 173 TYR A N 1
ATOM 1436 C CA . TYR A 1 173 ? -15.100 -16.296 37.673 1.00 53.09 173 TYR A CA 1
ATOM 1437 C C . TYR A 1 173 ? -14.658 -15.065 38.464 1.00 53.09 173 TYR A C 1
ATOM 1439 O O . TYR A 1 173 ? -13.899 -14.250 37.947 1.00 53.09 173 TYR A O 1
ATOM 1447 N N . LEU A 1 174 ? -15.129 -15.036 39.722 1.00 46.72 174 LEU A N 1
ATOM 1448 C CA . LEU A 1 174 ? -14.675 -14.243 40.883 1.00 46.72 174 LEU A CA 1
ATOM 1449 C C . LEU A 1 174 ? -15.349 -12.857 41.000 1.00 46.72 174 LEU A C 1
ATOM 1451 O O . LEU A 1 174 ? -15.229 -12.039 40.095 1.00 46.72 174 LEU A O 1
ATOM 1455 N N . ARG A 1 175 ? -16.271 -12.605 41.952 1.00 38.47 175 ARG A N 1
ATOM 1456 C CA . ARG A 1 175 ? -16.156 -12.573 43.437 1.00 38.47 175 ARG A CA 1
ATOM 1457 C C . ARG A 1 175 ? -14.996 -11.728 43.935 1.00 38.47 175 ARG A C 1
ATOM 1459 O O . ARG A 1 175 ? -13.848 -12.133 43.673 1.00 38.47 175 ARG A O 1
#

Secondary structure (DSSP, 8-state):
--GGGG-----SHHHHTTSHHHHHHHHHHHHHHTTSS-HHHHHHHHHHHHHHHHHHHHTTS-SS-SS-EEEEEEE----S-----TT-TT-----EEEEEEETTPPPGGG------TT--PPPPHHHHHHHHTSTTTTSHHHHHHHHHHHHH---HHHHHT--GGG-PPPP----

Organism: NCBI:txid2920644

Radius of gyration: 25.93 Å; chains: 1; bounding box: 64×38×76 Å